Protein AF-A0A957J8V7-F1 (afdb_monomer_lite)

Radius of gyration: 25.37 Å; chains: 1; bounding box: 38×66×66 Å

Foldseek 3Di:
DDDDDDDDDPPPPPPVPVPDPCPPPVVVLVVLLVVLVVCVVVVHDLVVSCV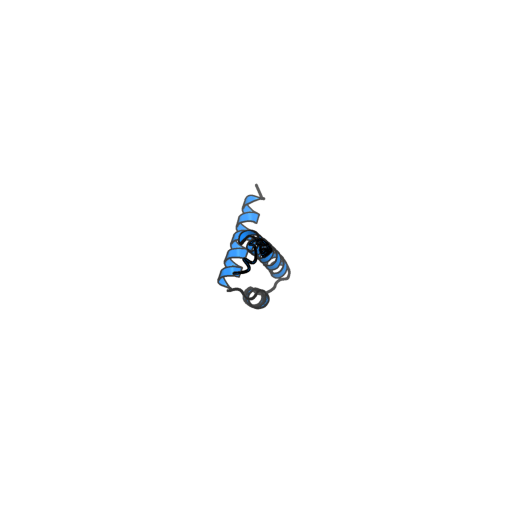VVVHDSVSSVVSVVVVVVVVVVVPD

Sequence (76 aa):
GTNQTNLSAEADNSTLDWEAQGDTADEKIAARRDIVRQLVQRGWDKADIADALSVSRKTVNRDIASLNGTLLAVAN

pLDDT: mean 73.77, std 19.53, range [39.47, 94.25]

Structure (mmCIF, N/CA/C/O backbone):
data_AF-A0A957J8V7-F1
#
_entry.id   AF-A0A957J8V7-F1
#
loop_
_atom_site.group_PDB
_atom_site.id
_atom_site.type_symbol
_atom_site.label_atom_id
_atom_site.label_alt_id
_atom_site.label_comp_id
_atom_site.label_asym_id
_atom_site.label_entity_id
_atom_site.label_seq_id
_atom_site.pdbx_PDB_ins_code
_atom_site.Cartn_x
_atom_site.Cartn_y
_atom_site.Cartn_z
_atom_site.occupancy
_atom_site.B_iso_or_equiv
_atom_site.auth_seq_id
_atom_site.auth_comp_id
_atom_site.auth_asym_id
_atom_site.auth_atom_id
_atom_site.pdbx_PDB_model_num
ATOM 1 N N . GLY A 1 1 ? 26.013 -42.832 -56.114 1.00 39.47 1 GLY A N 1
ATOM 2 C CA . GLY A 1 1 ? 25.653 -41.406 -56.115 1.00 39.47 1 GLY A CA 1
ATOM 3 C C . GLY A 1 1 ? 25.148 -41.049 -54.742 1.00 39.47 1 GLY A C 1
ATOM 4 O O . GLY A 1 1 ? 24.106 -41.549 -54.351 1.00 39.47 1 GLY A O 1
ATOM 5 N N . THR A 1 2 ? 25.920 -40.284 -53.981 1.00 43.72 2 THR A N 1
ATOM 6 C CA . THR A 1 2 ? 25.518 -39.762 -52.670 1.00 43.72 2 THR A CA 1
ATOM 7 C C . THR A 1 2 ? 24.754 -38.467 -52.899 1.00 43.72 2 THR A C 1
ATOM 9 O O . THR A 1 2 ? 25.336 -37.487 -53.359 1.00 43.72 2 THR A O 1
ATOM 12 N N . ASN A 1 3 ? 23.446 -38.488 -52.649 1.00 45.25 3 ASN A N 1
ATOM 13 C CA . ASN A 1 3 ? 22.593 -37.322 -52.832 1.00 45.25 3 ASN A CA 1
ATOM 14 C C . ASN A 1 3 ? 22.804 -36.371 -51.644 1.00 45.25 3 ASN A C 1
ATOM 16 O O . ASN A 1 3 ? 22.373 -36.659 -50.529 1.00 45.25 3 ASN A O 1
ATOM 20 N N . GLN A 1 4 ? 23.535 -35.282 -51.882 1.00 52.62 4 GLN A N 1
ATOM 21 C CA . GLN A 1 4 ? 23.689 -34.168 -50.954 1.00 52.62 4 GLN A CA 1
ATOM 22 C C . GLN A 1 4 ? 22.349 -33.430 -50.859 1.00 52.62 4 GLN A C 1
ATOM 24 O O . GLN A 1 4 ? 21.979 -32.691 -51.768 1.00 52.62 4 GLN A O 1
ATOM 29 N N . THR A 1 5 ? 21.607 -33.613 -49.768 1.00 54.38 5 THR A N 1
ATOM 30 C CA . THR A 1 5 ? 20.521 -32.692 -49.420 1.00 54.38 5 THR A CA 1
ATOM 31 C C . THR A 1 5 ? 21.118 -31.454 -48.773 1.00 54.38 5 THR A C 1
ATOM 33 O O . THR A 1 5 ? 21.551 -31.457 -47.623 1.00 54.38 5 THR A O 1
ATOM 36 N N . ASN A 1 6 ? 21.181 -30.447 -49.632 1.00 55.69 6 ASN A N 1
ATOM 37 C CA . ASN A 1 6 ? 21.322 -29.021 -49.423 1.00 55.69 6 ASN A CA 1
ATOM 38 C C . ASN A 1 6 ? 20.913 -28.515 -48.027 1.00 55.69 6 ASN A C 1
ATOM 40 O O . ASN A 1 6 ? 19.844 -28.841 -47.509 1.00 55.69 6 ASN A O 1
ATOM 44 N N . LEU A 1 7 ? 21.785 -27.668 -47.484 1.00 53.66 7 LEU A N 1
ATOM 45 C CA . LEU A 1 7 ? 21.532 -26.751 -46.381 1.00 53.66 7 LEU A CA 1
ATOM 46 C C . LEU A 1 7 ? 20.382 -25.784 -46.720 1.00 53.66 7 LEU A C 1
ATOM 48 O O . LEU A 1 7 ? 20.038 -25.596 -47.887 1.00 53.66 7 LEU A O 1
ATOM 52 N N . SER A 1 8 ? 19.892 -25.120 -45.673 1.00 54.72 8 SER A N 1
ATOM 53 C CA . SER A 1 8 ? 19.008 -23.947 -45.701 1.00 54.72 8 SER A CA 1
ATOM 54 C C . SER A 1 8 ? 17.511 -24.247 -45.670 1.00 54.72 8 SER A C 1
ATOM 56 O O . SER A 1 8 ? 16.799 -24.170 -46.664 1.00 54.72 8 SER A O 1
ATOM 58 N N . ALA A 1 9 ? 17.016 -24.459 -44.459 1.00 54.12 9 ALA A N 1
ATOM 59 C CA . ALA A 1 9 ? 15.862 -23.698 -44.014 1.00 54.12 9 ALA A CA 1
ATOM 60 C C . ALA A 1 9 ? 16.191 -23.245 -42.597 1.00 54.12 9 ALA A C 1
ATOM 62 O O . ALA A 1 9 ? 16.232 -24.045 -41.663 1.00 54.12 9 ALA A O 1
ATOM 63 N N . GLU A 1 10 ? 16.567 -21.977 -42.498 1.00 54.81 10 GLU A N 1
ATOM 64 C CA . GLU A 1 10 ? 16.723 -21.248 -41.255 1.00 54.81 10 GLU A CA 1
ATOM 65 C C . GLU A 1 10 ? 15.464 -21.512 -40.434 1.00 54.81 10 GLU A C 1
ATOM 67 O O . GLU A 1 10 ? 14.355 -21.171 -40.845 1.00 54.81 10 GLU A O 1
ATOM 72 N N . ALA A 1 11 ? 15.625 -22.211 -39.311 1.00 55.44 11 ALA A N 1
ATOM 73 C CA . ALA A 1 11 ? 14.611 -22.184 -38.284 1.00 55.44 11 ALA A CA 1
ATOM 74 C C . ALA A 1 11 ? 14.554 -20.724 -37.845 1.00 55.44 11 ALA A C 1
ATOM 76 O O . ALA A 1 11 ? 15.401 -20.267 -37.076 1.00 55.44 11 ALA A O 1
ATOM 77 N N . ASP A 1 12 ? 13.605 -19.991 -38.421 1.00 50.97 12 ASP A N 1
ATOM 78 C CA . ASP A 1 12 ? 13.104 -18.729 -37.914 1.00 50.97 12 ASP A CA 1
ATOM 79 C C . ASP A 1 12 ? 12.535 -19.034 -36.528 1.00 50.97 12 ASP A C 1
ATOM 81 O O . ASP A 1 12 ? 11.351 -19.299 -36.321 1.00 50.97 12 ASP A O 1
ATOM 85 N N . ASN A 1 13 ? 13.453 -19.129 -35.569 1.00 51.62 13 ASN A N 1
ATOM 86 C CA . ASN A 1 13 ? 13.168 -19.178 -34.159 1.00 51.62 13 ASN A CA 1
ATOM 87 C C . ASN A 1 13 ? 12.863 -17.747 -33.731 1.00 51.62 13 ASN A C 1
ATOM 89 O O . ASN A 1 13 ? 13.557 -17.162 -32.901 1.00 51.62 13 ASN A O 1
ATOM 93 N N . SER A 1 14 ? 11.790 -17.203 -34.297 1.00 49.19 14 SER A N 1
ATOM 94 C CA . SER A 1 14 ? 10.971 -16.180 -33.676 1.00 49.19 14 SER A CA 1
ATOM 95 C C . SER A 1 14 ? 10.293 -16.813 -32.451 1.00 49.19 14 SER A C 1
ATOM 97 O O . SER A 1 14 ? 9.074 -16.929 -32.334 1.00 49.19 14 SER A O 1
ATOM 99 N N . THR A 1 15 ? 11.116 -17.226 -31.480 1.00 54.75 15 THR A N 1
ATOM 100 C CA . THR A 1 15 ? 10.781 -16.985 -30.086 1.00 54.75 15 THR A CA 1
ATOM 101 C C . THR A 1 15 ? 10.720 -15.472 -30.008 1.00 54.75 15 THR A C 1
ATOM 103 O O . THR A 1 15 ? 11.723 -14.807 -29.763 1.00 54.75 15 THR A O 1
ATOM 106 N N . LEU A 1 16 ? 9.545 -14.926 -30.321 1.00 48.03 16 LEU A N 1
ATOM 107 C CA . LEU A 1 16 ? 9.100 -13.671 -29.758 1.00 48.03 16 LEU A CA 1
ATOM 108 C C . LEU A 1 16 ? 9.230 -13.865 -28.248 1.00 48.03 16 LEU A C 1
ATOM 110 O O . LEU A 1 16 ? 8.321 -14.362 -27.582 1.00 48.03 16 LEU A O 1
ATOM 114 N N . ASP A 1 17 ? 10.425 -13.562 -27.741 1.00 49.94 17 ASP A N 1
ATOM 115 C CA . ASP A 1 17 ? 10.612 -13.092 -26.390 1.00 49.94 17 ASP A CA 1
ATOM 116 C C . ASP A 1 17 ? 9.579 -11.987 -26.277 1.00 49.94 17 ASP A C 1
ATOM 118 O O . ASP A 1 17 ? 9.671 -10.945 -26.929 1.00 49.94 17 ASP A O 1
ATOM 122 N N . TRP A 1 18 ? 8.509 -12.285 -25.549 1.00 51.84 18 TRP A N 1
ATOM 123 C CA . TRP A 1 18 ? 7.589 -11.285 -25.061 1.00 51.84 18 TRP A CA 1
ATOM 124 C C . TRP A 1 18 ? 8.429 -10.427 -24.129 1.00 51.84 18 TRP A C 1
ATOM 126 O O . TRP A 1 18 ? 8.509 -10.697 -22.929 1.00 51.84 18 TRP A O 1
ATOM 136 N N . GLU A 1 19 ? 9.158 -9.488 -24.741 1.00 50.78 19 GLU A N 1
ATOM 137 C CA . GLU A 1 19 ? 10.026 -8.533 -24.091 1.00 50.78 19 GLU A CA 1
ATOM 138 C C . GLU A 1 19 ? 9.237 -7.995 -22.921 1.00 50.78 19 GLU A C 1
ATOM 140 O O . GLU A 1 19 ? 8.125 -7.485 -23.084 1.00 50.78 19 GLU A O 1
ATOM 145 N N . ALA A 1 20 ? 9.802 -8.257 -21.746 1.00 56.28 20 ALA A N 1
ATOM 146 C CA . ALA A 1 20 ? 9.334 -7.846 -20.449 1.00 56.28 20 ALA A CA 1
ATOM 147 C C . ALA A 1 20 ? 8.385 -6.650 -20.562 1.00 56.28 20 ALA A C 1
ATOM 149 O O . ALA A 1 20 ? 8.822 -5.515 -20.761 1.00 56.28 20 ALA A O 1
ATOM 150 N N . GLN A 1 21 ? 7.084 -6.904 -20.383 1.00 50.22 21 GLN A N 1
ATOM 151 C CA . GLN A 1 21 ? 6.184 -5.895 -19.845 1.00 50.22 21 GLN A CA 1
A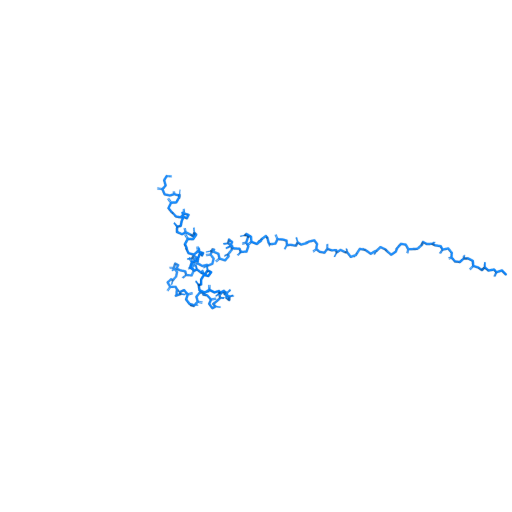TOM 152 C C . GLN A 1 21 ? 6.723 -5.589 -18.451 1.00 50.22 21 GLN A C 1
ATOM 154 O O . GLN A 1 21 ? 6.330 -6.183 -17.447 1.00 50.22 21 GLN A O 1
ATOM 159 N N . GLY A 1 22 ? 7.755 -4.753 -18.429 1.00 47.25 22 GLY A N 1
ATOM 160 C CA . GLY A 1 22 ? 8.379 -4.231 -17.247 1.00 47.25 22 GLY A CA 1
ATOM 161 C C . GLY A 1 22 ? 7.383 -3.281 -16.634 1.00 47.25 22 GLY A C 1
ATOM 162 O O . GLY A 1 22 ? 7.534 -2.079 -16.770 1.00 47.25 22 GLY A O 1
ATOM 163 N N . ASP A 1 23 ? 6.398 -3.835 -15.931 1.00 55.47 23 ASP A N 1
ATOM 164 C CA . ASP A 1 23 ? 5.976 -3.229 -14.685 1.00 55.47 23 ASP A CA 1
ATOM 165 C C . ASP A 1 23 ? 7.259 -3.088 -13.866 1.00 55.47 23 ASP A C 1
ATOM 167 O O . ASP A 1 23 ? 7.725 -4.039 -13.215 1.00 55.47 23 ASP A O 1
ATOM 171 N N . THR A 1 24 ? 7.897 -1.932 -13.964 1.00 69.31 24 THR A N 1
ATOM 172 C CA . THR A 1 24 ? 9.084 -1.665 -13.171 1.00 69.31 24 THR A CA 1
ATOM 173 C C . THR A 1 24 ? 8.699 -1.868 -11.706 1.00 69.31 24 THR A C 1
ATOM 175 O O . THR A 1 24 ? 7.560 -1.619 -11.291 1.00 69.31 24 THR A O 1
ATOM 178 N N . ALA A 1 25 ? 9.616 -2.395 -10.890 1.00 73.00 25 ALA A N 1
ATOM 179 C CA . ALA A 1 25 ? 9.326 -2.631 -9.473 1.00 73.00 25 ALA A CA 1
ATOM 180 C C . ALA A 1 25 ? 8.775 -1.360 -8.789 1.00 73.00 25 ALA A C 1
ATOM 182 O O . ALA A 1 25 ? 7.951 -1.450 -7.877 1.00 73.00 25 ALA A O 1
ATOM 183 N N . ASP A 1 26 ? 9.172 -0.192 -9.296 1.00 75.62 26 ASP A N 1
ATOM 184 C CA . ASP A 1 26 ? 8.713 1.126 -8.880 1.00 75.62 26 ASP A CA 1
ATOM 185 C C . ASP A 1 26 ? 7.245 1.412 -9.233 1.00 75.62 26 ASP A C 1
ATOM 187 O O . ASP A 1 26 ? 6.507 1.888 -8.368 1.00 75.62 26 ASP A O 1
ATOM 191 N N . GLU A 1 27 ? 6.769 1.058 -10.431 1.00 78.69 27 GLU A N 1
ATOM 192 C CA . GLU A 1 27 ? 5.355 1.204 -10.816 1.00 78.69 27 GLU A CA 1
ATOM 193 C C . GLU A 1 27 ? 4.442 0.328 -9.953 1.00 78.69 27 GLU A C 1
ATOM 195 O O . GLU A 1 27 ? 3.422 0.804 -9.444 1.00 78.69 27 GLU A O 1
ATOM 200 N N . LYS A 1 28 ? 4.850 -0.919 -9.668 1.00 83.50 28 LYS A N 1
ATOM 201 C CA . LYS A 1 28 ? 4.103 -1.803 -8.751 1.00 83.50 28 LYS A CA 1
ATOM 202 C C . LYS A 1 28 ? 4.022 -1.221 -7.342 1.00 83.50 28 LYS A C 1
ATOM 204 O O . LYS A 1 28 ? 2.996 -1.339 -6.667 1.00 83.50 28 LYS A O 1
ATOM 209 N N . ILE A 1 29 ? 5.100 -0.591 -6.873 1.00 86.50 29 ILE A N 1
ATOM 210 C CA . ILE A 1 29 ? 5.134 0.070 -5.565 1.00 86.50 29 ILE A CA 1
ATOM 211 C C . ILE A 1 29 ? 4.236 1.313 -5.563 1.00 86.50 29 ILE A C 1
ATOM 213 O O . ILE A 1 29 ? 3.500 1.517 -4.596 1.00 86.50 29 ILE A O 1
ATOM 217 N N . ALA A 1 30 ? 4.262 2.124 -6.621 1.00 87.19 30 ALA A N 1
ATOM 218 C CA . ALA A 1 30 ? 3.429 3.316 -6.748 1.00 87.19 30 ALA A CA 1
ATOM 219 C C . ALA A 1 30 ? 1.933 2.964 -6.773 1.00 87.19 30 ALA A C 1
ATOM 221 O O . ALA A 1 30 ? 1.161 3.535 -5.999 1.00 87.19 30 ALA A O 1
ATOM 222 N N . ALA A 1 31 ? 1.545 1.963 -7.567 1.00 88.88 31 ALA A N 1
ATOM 223 C CA . ALA A 1 31 ? 0.175 1.462 -7.621 1.00 88.88 31 ALA A CA 1
ATOM 224 C C . ALA A 1 31 ? -0.288 0.925 -6.257 1.00 88.88 31 ALA A C 1
ATOM 226 O O . ALA A 1 31 ? -1.360 1.288 -5.771 1.00 88.88 31 ALA A O 1
ATOM 227 N N . ARG A 1 32 ? 0.551 0.131 -5.570 1.00 91.56 32 ARG A N 1
ATOM 228 C CA . ARG A 1 32 ? 0.233 -0.363 -4.221 1.00 91.56 32 ARG A CA 1
ATOM 229 C C . ARG A 1 32 ? 0.025 0.781 -3.231 1.00 91.56 32 ARG A C 1
ATOM 231 O O . ARG A 1 32 ? -0.927 0.750 -2.455 1.00 91.56 32 ARG A O 1
ATOM 238 N N . ARG A 1 33 ? 0.892 1.796 -3.252 1.00 91.44 33 ARG A N 1
ATOM 239 C CA . ARG A 1 33 ? 0.773 2.981 -2.386 1.00 91.44 33 ARG A CA 1
ATOM 240 C C . ARG A 1 33 ? -0.519 3.747 -2.642 1.00 91.44 33 ARG A C 1
ATOM 242 O O . ARG A 1 33 ? -1.121 4.224 -1.684 1.00 91.44 33 ARG A O 1
ATOM 249 N N . ASP A 1 34 ? -0.954 3.850 -3.895 1.00 90.94 34 ASP A N 1
ATOM 250 C CA . ASP A 1 34 ? -2.220 4.497 -4.233 1.00 90.94 34 ASP A CA 1
ATOM 251 C C . ASP A 1 34 ? -3.413 3.778 -3.592 1.00 90.94 34 ASP A C 1
ATOM 253 O O . ASP A 1 34 ? -4.207 4.397 -2.881 1.00 90.94 34 ASP A O 1
ATOM 257 N N . ILE A 1 35 ? -3.455 2.450 -3.726 1.00 92.56 35 ILE A N 1
ATOM 258 C CA . ILE A 1 35 ? -4.500 1.617 -3.122 1.00 92.56 35 ILE A CA 1
ATOM 259 C C . ILE A 1 35 ? -4.458 1.711 -1.589 1.00 92.56 35 ILE A C 1
ATOM 261 O O . ILE A 1 35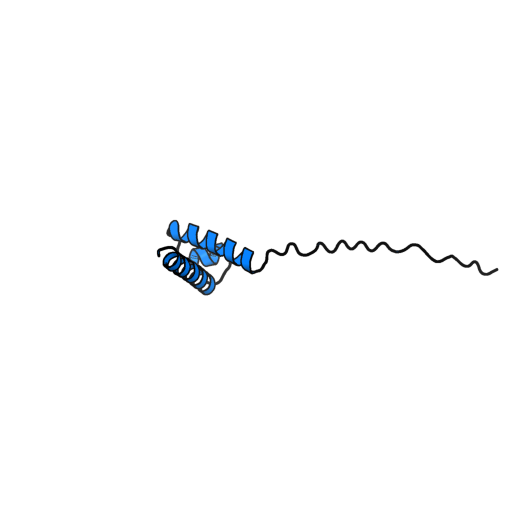 ? -5.494 1.916 -0.956 1.00 92.56 35 ILE A O 1
ATOM 265 N N . VAL A 1 36 ? -3.267 1.642 -0.978 1.00 92.62 36 VAL A N 1
ATOM 266 C CA . VAL A 1 36 ? -3.092 1.829 0.474 1.00 92.62 36 VAL A CA 1
ATOM 267 C C . VAL A 1 36 ? -3.655 3.182 0.921 1.00 92.62 36 VAL A C 1
ATOM 269 O O . VAL A 1 36 ? -4.368 3.235 1.921 1.00 92.62 36 VAL A O 1
ATOM 272 N N . ARG A 1 37 ? -3.402 4.270 0.179 1.00 91.50 37 ARG A N 1
ATOM 273 C CA . ARG A 1 37 ? -3.939 5.602 0.503 1.00 91.50 37 ARG A CA 1
ATOM 274 C C . ARG A 1 37 ? -5.465 5.613 0.498 1.00 91.50 37 ARG A C 1
ATOM 276 O O . ARG A 1 37 ? -6.064 6.123 1.442 1.00 91.50 37 ARG A O 1
ATOM 283 N N . GLN A 1 38 ? -6.083 5.047 -0.538 1.00 92.00 38 GLN A N 1
ATOM 284 C CA . GLN A 1 38 ? -7.541 4.998 -0.665 1.00 92.00 38 GLN A CA 1
ATOM 285 C C . GLN A 1 38 ? -8.181 4.195 0.477 1.00 92.00 38 GLN A C 1
ATOM 287 O O . GLN A 1 38 ? -9.184 4.623 1.046 1.00 92.00 38 GLN A O 1
ATOM 292 N N . LEU A 1 39 ? -7.594 3.054 0.849 1.00 91.50 39 LEU A N 1
ATOM 293 C CA . LEU A 1 39 ? -8.103 2.216 1.939 1.00 91.50 39 LEU A CA 1
ATOM 294 C C . LEU A 1 39 ? -7.952 2.896 3.307 1.00 91.50 39 LEU A C 1
ATOM 296 O O . LEU A 1 39 ? -8.888 2.882 4.106 1.00 91.50 39 LEU A O 1
ATOM 300 N N . VAL A 1 40 ? -6.826 3.574 3.549 1.00 90.75 40 VAL A N 1
ATOM 301 C CA . VAL A 1 40 ? -6.619 4.367 4.773 1.00 90.75 40 VAL A CA 1
ATOM 302 C C . VAL A 1 40 ? -7.620 5.522 4.861 1.00 90.75 40 VAL A C 1
ATOM 304 O O . VAL A 1 40 ? -8.198 5.740 5.922 1.00 90.75 40 VAL A O 1
ATOM 307 N N . GLN A 1 41 ? -7.888 6.233 3.760 1.00 89.06 41 GLN A N 1
ATOM 308 C CA . GLN A 1 41 ? -8.903 7.300 3.723 1.00 89.06 41 GLN A CA 1
ATOM 309 C C . GLN A 1 41 ? -10.319 6.785 4.014 1.00 89.06 41 GLN A C 1
ATOM 311 O O . GLN A 1 41 ? -11.138 7.515 4.564 1.00 89.06 41 GLN A O 1
ATOM 316 N N . ARG A 1 42 ? -10.602 5.522 3.679 1.00 91.25 42 ARG A N 1
ATOM 317 C CA . ARG A 1 42 ? -11.859 4.835 4.010 1.00 91.25 42 ARG A CA 1
ATOM 318 C C . ARG A 1 42 ? -11.902 4.297 5.447 1.00 91.25 42 ARG A C 1
ATOM 320 O O . ARG A 1 42 ? -12.914 3.719 5.828 1.00 91.25 42 ARG A O 1
ATOM 327 N N . GLY A 1 43 ? -10.833 4.464 6.227 1.00 92.69 43 GLY A N 1
ATOM 328 C CA . GLY A 1 43 ? -10.758 4.037 7.626 1.00 92.69 43 GLY A CA 1
ATOM 329 C C . GLY A 1 43 ? -10.463 2.550 7.835 1.00 92.69 43 GLY A C 1
ATOM 330 O O . GLY A 1 43 ? -10.736 2.039 8.916 1.00 92.69 43 GLY A O 1
ATOM 331 N N . TRP A 1 44 ? -9.930 1.849 6.829 1.00 93.94 44 TRP A N 1
ATOM 332 C CA . TRP A 1 44 ? -9.553 0.438 6.972 1.00 93.94 44 TRP A CA 1
ATOM 333 C C . TRP A 1 44 ? -8.359 0.265 7.919 1.00 93.94 44 TRP A C 1
ATOM 335 O O . TRP A 1 44 ? -7.438 1.090 7.922 1.00 93.94 44 TRP A O 1
ATOM 345 N N . ASP A 1 45 ? -8.343 -0.831 8.686 1.00 92.88 45 ASP A N 1
ATOM 346 C CA . ASP A 1 45 ? -7.197 -1.164 9.531 1.00 92.88 45 ASP A CA 1
ATOM 347 C C . ASP A 1 45 ? -6.002 -1.643 8.695 1.00 92.88 45 ASP A C 1
ATOM 349 O O . ASP A 1 45 ? -6.126 -2.238 7.623 1.00 92.88 45 ASP A O 1
ATOM 353 N N . LYS A 1 46 ? -4.795 -1.401 9.208 1.00 90.62 46 LYS A N 1
ATOM 354 C CA .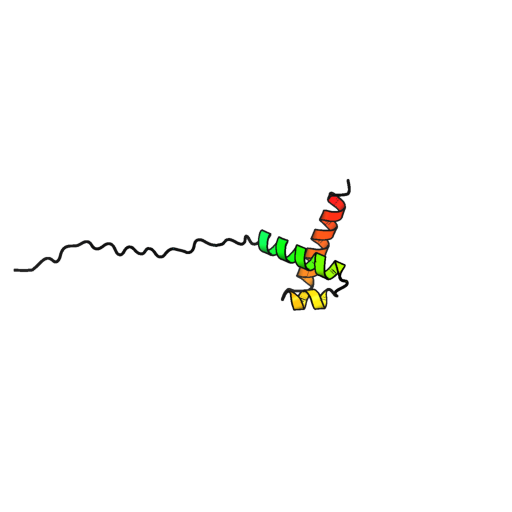 LYS A 1 46 ? -3.549 -1.779 8.533 1.00 90.62 46 LYS A CA 1
ATOM 355 C C . LYS A 1 46 ? -3.401 -3.293 8.362 1.00 90.62 46 LYS A C 1
ATOM 357 O O . LYS A 1 46 ? -2.699 -3.704 7.439 1.00 90.62 46 LYS A O 1
ATOM 362 N N . ALA A 1 47 ? -3.971 -4.103 9.255 1.00 92.56 47 ALA A N 1
ATOM 363 C CA . ALA A 1 47 ? -3.989 -5.557 9.127 1.00 92.56 47 ALA A CA 1
ATOM 364 C C . ALA A 1 47 ? -4.888 -5.986 7.964 1.00 92.56 47 ALA A C 1
ATOM 366 O O . ALA A 1 47 ? -4.414 -6.695 7.082 1.00 92.56 47 ALA A O 1
ATOM 367 N N . ASP A 1 48 ? -6.104 -5.445 7.887 1.00 93.94 48 ASP A N 1
ATOM 368 C CA . ASP A 1 48 ? -7.047 -5.753 6.807 1.00 93.94 48 ASP A CA 1
ATOM 369 C C . ASP A 1 48 ? -6.501 -5.326 5.438 1.00 93.94 48 ASP A C 1
ATOM 371 O O . ASP A 1 48 ? -6.631 -6.045 4.451 1.00 93.94 48 ASP A O 1
ATOM 375 N N . ILE A 1 49 ? -5.820 -4.176 5.373 1.00 92.56 49 ILE A N 1
ATOM 376 C CA . ILE A 1 49 ? -5.141 -3.709 4.155 1.00 92.56 49 ILE A CA 1
ATOM 377 C C . ILE A 1 49 ? -4.005 -4.660 3.756 1.00 92.56 49 ILE A C 1
ATOM 379 O O . ILE A 1 49 ? -3.811 -4.933 2.572 1.00 92.56 49 ILE A O 1
ATOM 383 N N . ALA A 1 50 ? -3.227 -5.138 4.729 1.00 93.50 50 ALA A N 1
ATOM 384 C CA . ALA A 1 50 ? -2.122 -6.057 4.481 1.00 93.50 50 ALA A CA 1
ATOM 385 C C . ALA A 1 50 ? -2.629 -7.390 3.914 1.00 93.50 50 ALA A C 1
ATOM 387 O O . ALA A 1 50 ? -2.077 -7.871 2.923 1.00 93.50 50 ALA A O 1
ATOM 388 N N . ASP A 1 51 ? -3.714 -7.916 4.481 1.00 94.25 51 ASP A N 1
ATOM 389 C CA . ASP A 1 51 ? -4.354 -9.147 4.024 1.00 94.25 51 ASP A CA 1
ATOM 390 C C . ASP A 1 51 ? -4.985 -8.961 2.636 1.00 94.25 51 ASP A C 1
ATOM 392 O O . ASP A 1 51 ? -4.720 -9.750 1.726 1.00 94.25 51 ASP A O 1
ATOM 396 N N . ALA A 1 52 ? -5.720 -7.864 2.418 1.00 91.81 52 ALA A N 1
ATOM 397 C CA . ALA A 1 52 ? -6.343 -7.547 1.131 1.00 91.81 52 ALA A CA 1
ATOM 398 C C . ALA A 1 52 ? -5.323 -7.392 -0.010 1.00 91.81 52 ALA A C 1
ATOM 400 O O . ALA A 1 52 ? -5.602 -7.758 -1.151 1.00 91.81 52 ALA A O 1
ATOM 401 N N . LEU A 1 53 ? -4.134 -6.861 0.288 1.00 89.62 53 LEU A N 1
ATOM 402 C CA . LEU A 1 53 ? -3.059 -6.665 -0.687 1.00 89.62 53 LEU A CA 1
ATOM 403 C C . LEU A 1 53 ? -2.041 -7.813 -0.710 1.00 89.62 53 LEU A C 1
ATOM 405 O O . LEU A 1 53 ? -1.077 -7.738 -1.471 1.00 89.62 53 LEU A O 1
ATOM 409 N N . SER A 1 54 ? -2.225 -8.856 0.110 1.00 93.69 54 SER A N 1
ATOM 410 C CA . SER A 1 54 ? -1.269 -9.963 0.281 1.00 93.69 54 SER A CA 1
ATOM 411 C C . SER A 1 54 ? 0.175 -9.488 0.500 1.00 93.69 54 SER A C 1
ATOM 413 O O . SER A 1 54 ? 1.133 -10.006 -0.076 1.00 93.69 54 SER A O 1
ATOM 415 N N . VAL A 1 55 ? 0.349 -8.475 1.351 1.00 91.75 55 VAL A N 1
ATOM 416 C CA . VAL A 1 55 ? 1.661 -7.943 1.742 1.00 91.75 55 VAL A CA 1
ATOM 417 C C . VAL A 1 55 ? 1.823 -7.949 3.254 1.00 91.75 55 VAL A C 1
ATOM 419 O O . VAL A 1 55 ? 0.874 -8.053 4.016 1.00 91.75 55 VAL A O 1
ATOM 422 N N . SER A 1 56 ? 3.055 -7.780 3.730 1.00 94.12 56 SER A N 1
ATOM 423 C CA . SER A 1 56 ? 3.290 -7.656 5.168 1.00 94.12 56 SER A CA 1
ATOM 424 C C . SER A 1 56 ? 2.762 -6.326 5.727 1.00 94.12 56 SER A C 1
ATOM 426 O O . SER A 1 56 ? 2.900 -5.273 5.096 1.00 94.12 56 SER A O 1
ATOM 428 N N . ARG A 1 57 ? 2.308 -6.326 6.989 1.00 92.56 57 ARG A N 1
ATOM 429 C CA . ARG A 1 57 ? 2.006 -5.089 7.743 1.00 92.56 57 ARG A CA 1
ATOM 430 C C . ARG A 1 57 ? 3.178 -4.094 7.755 1.00 92.56 57 ARG A C 1
ATOM 432 O O . ARG A 1 57 ? 2.974 -2.881 7.753 1.00 92.56 57 ARG A O 1
ATOM 439 N N . LYS A 1 58 ? 4.424 -4.587 7.726 1.00 93.88 58 LYS A N 1
ATOM 440 C CA . LYS A 1 58 ? 5.633 -3.750 7.617 1.00 93.88 58 LYS A CA 1
ATOM 441 C C . LYS A 1 58 ? 5.699 -3.014 6.274 1.00 93.88 58 LYS A C 1
ATOM 443 O O . LYS A 1 58 ? 6.144 -1.869 6.237 1.00 93.88 58 LYS A O 1
ATOM 448 N N . THR A 1 59 ? 5.273 -3.652 5.186 1.00 92.81 59 THR A N 1
ATOM 449 C CA . THR A 1 59 ? 5.182 -3.037 3.853 1.00 92.81 59 THR A CA 1
ATOM 450 C C . THR A 1 59 ? 4.148 -1.917 3.855 1.00 92.81 59 THR A C 1
ATOM 452 O O . THR A 1 59 ? 4.491 -0.797 3.492 1.00 92.81 59 THR A O 1
ATOM 455 N N . VAL A 1 60 ? 2.946 -2.175 4.382 1.00 92.25 60 VAL A N 1
ATOM 456 C CA . VAL A 1 60 ? 1.880 -1.163 4.498 1.00 92.25 60 VAL A CA 1
ATOM 457 C C . VAL A 1 60 ? 2.342 0.046 5.317 1.00 92.25 60 VAL A C 1
ATOM 459 O O . VAL A 1 60 ? 2.189 1.180 4.877 1.00 92.25 60 VAL A O 1
ATOM 462 N N . ASN A 1 61 ? 2.987 -0.163 6.471 1.00 92.75 61 ASN A N 1
ATOM 463 C CA . ASN A 1 61 ? 3.527 0.944 7.272 1.00 92.75 61 ASN A CA 1
ATOM 464 C C . ASN A 1 61 ? 4.576 1.774 6.517 1.00 92.75 61 ASN A C 1
ATOM 466 O O . ASN A 1 61 ? 4.589 2.996 6.641 1.00 92.75 61 ASN A O 1
ATOM 470 N N . ARG A 1 62 ? 5.451 1.130 5.737 1.00 91.38 62 ARG A N 1
ATOM 471 C CA . ARG A 1 62 ? 6.455 1.826 4.921 1.00 91.38 62 ARG A CA 1
ATOM 472 C C . ARG A 1 62 ? 5.806 2.648 3.813 1.00 91.38 62 ARG A C 1
ATOM 474 O O . ARG A 1 62 ? 6.240 3.765 3.553 1.00 91.38 62 ARG A O 1
ATOM 481 N N . ASP A 1 63 ? 4.770 2.104 3.189 1.00 91.12 63 ASP A N 1
ATOM 482 C CA . ASP A 1 63 ? 4.011 2.792 2.152 1.00 91.12 63 ASP A CA 1
ATOM 483 C C . ASP A 1 63 ? 3.270 4.005 2.732 1.00 91.12 63 ASP A C 1
ATOM 485 O O . ASP A 1 63 ? 3.405 5.099 2.195 1.00 91.12 63 ASP A O 1
ATOM 489 N N . ILE A 1 64 ? 2.616 3.868 3.892 1.00 89.69 64 ILE A N 1
ATOM 490 C CA . ILE A 1 64 ? 2.003 4.997 4.617 1.00 89.69 64 ILE A CA 1
ATOM 491 C C . ILE A 1 64 ? 3.051 6.057 4.989 1.00 89.69 64 ILE A C 1
ATOM 493 O O . ILE A 1 64 ? 2.821 7.247 4.788 1.00 89.69 64 ILE A O 1
ATOM 497 N N . ALA A 1 65 ? 4.216 5.651 5.503 1.00 89.19 65 ALA A N 1
ATOM 498 C CA . ALA A 1 65 ? 5.290 6.583 5.841 1.00 89.19 65 ALA A CA 1
ATOM 499 C C . ALA A 1 65 ? 5.797 7.344 4.606 1.00 89.19 65 ALA A C 1
ATOM 501 O O . ALA A 1 65 ? 6.010 8.552 4.676 1.00 89.19 65 ALA A O 1
ATOM 502 N N . SER A 1 66 ? 5.927 6.658 3.466 1.00 87.19 66 SER A N 1
ATOM 503 C CA . SER A 1 66 ? 6.281 7.285 2.191 1.00 87.19 66 SER A CA 1
ATOM 504 C C . SER A 1 66 ? 5.232 8.308 1.756 1.00 87.19 66 SER A C 1
ATOM 506 O O . SER A 1 66 ? 5.604 9.388 1.315 1.00 87.19 66 SER A O 1
ATOM 508 N N . LEU A 1 67 ? 3.940 7.997 1.903 1.00 83.25 67 LEU A N 1
ATOM 509 C CA . LEU A 1 67 ? 2.840 8.903 1.560 1.00 83.25 67 LEU A CA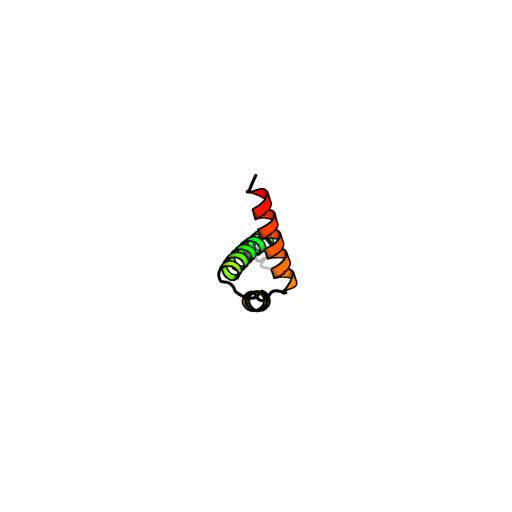 1
ATOM 510 C C . LEU A 1 67 ? 2.808 10.151 2.455 1.00 83.25 67 LEU A C 1
ATOM 512 O O . LEU A 1 67 ? 2.606 11.257 1.957 1.00 83.25 67 LEU A O 1
ATOM 516 N N . ASN A 1 68 ? 3.053 9.987 3.756 1.00 78.31 68 ASN A N 1
ATOM 517 C CA . ASN A 1 68 ? 3.115 11.097 4.709 1.00 78.31 68 ASN A CA 1
ATOM 518 C C . ASN A 1 68 ? 4.354 11.976 4.490 1.00 78.31 68 ASN A C 1
ATOM 520 O O . ASN A 1 68 ? 4.265 13.196 4.597 1.00 78.31 68 ASN A O 1
ATOM 524 N N . GLY A 1 69 ? 5.494 11.372 4.138 1.00 66.12 69 GLY A N 1
ATOM 525 C CA . GLY A 1 69 ? 6.702 12.107 3.759 1.00 66.12 69 GLY A CA 1
ATOM 526 C C . GLY A 1 69 ? 6.494 12.975 2.514 1.00 66.12 69 GLY A C 1
ATOM 527 O O . GLY A 1 69 ? 6.975 14.103 2.468 1.00 66.12 69 GLY A O 1
ATOM 528 N N . THR A 1 70 ? 5.716 12.499 1.536 1.00 56.22 70 THR A N 1
ATOM 529 C CA . THR A 1 70 ? 5.335 13.293 0.355 1.00 56.22 70 THR A CA 1
ATOM 530 C C . THR A 1 70 ? 4.340 14.411 0.695 1.00 56.22 70 THR A C 1
ATOM 532 O O . THR A 1 70 ? 4.465 15.509 0.163 1.00 56.22 70 THR A O 1
ATOM 535 N N . LEU A 1 71 ? 3.399 14.181 1.620 1.00 50.66 71 LEU A N 1
ATOM 536 C CA . LEU A 1 71 ? 2.452 15.203 2.099 1.00 50.66 71 LEU A CA 1
ATOM 537 C C . LEU A 1 71 ? 3.148 16.392 2.788 1.00 50.66 71 LEU A C 1
ATOM 539 O O . LEU A 1 71 ? 2.698 17.522 2.632 1.00 50.66 71 LEU A O 1
ATOM 543 N N . LEU A 1 72 ? 4.263 16.159 3.492 1.00 46.69 72 LEU A N 1
ATOM 544 C CA . LEU A 1 72 ? 5.085 17.227 4.082 1.00 46.69 72 LEU A CA 1
ATOM 545 C C . LEU A 1 72 ? 5.930 17.996 3.052 1.00 46.69 72 LEU A C 1
ATOM 547 O O . LEU A 1 72 ? 6.239 19.160 3.281 1.00 46.69 72 LEU A O 1
ATOM 551 N N . ALA A 1 73 ? 6.303 17.375 1.930 1.00 47.78 73 ALA A N 1
ATOM 552 C CA . ALA A 1 73 ? 7.134 18.014 0.906 1.00 47.78 73 ALA A CA 1
ATOM 553 C C . ALA A 1 73 ? 6.341 18.915 -0.061 1.00 47.78 73 ALA A C 1
ATOM 555 O O . ALA A 1 73 ? 6.913 19.838 -0.627 1.00 47.78 73 ALA A O 1
ATOM 556 N N . VAL A 1 74 ? 5.041 18.661 -0.249 1.00 49.16 74 VAL A N 1
ATOM 557 C CA . VAL A 1 74 ? 4.155 19.440 -1.145 1.00 49.16 74 VAL A CA 1
ATOM 558 C C . VAL A 1 74 ? 3.512 20.645 -0.435 1.00 49.16 74 VAL A C 1
ATOM 560 O O . VAL A 1 74 ? 2.928 21.507 -1.082 1.00 49.16 74 VAL A O 1
ATOM 563 N N . ALA A 1 75 ? 3.623 20.731 0.892 1.00 48.16 75 ALA A N 1
ATOM 564 C CA . ALA A 1 75 ? 3.025 21.795 1.702 1.00 48.16 75 ALA A CA 1
ATOM 565 C C . ALA A 1 75 ? 3.928 23.035 1.912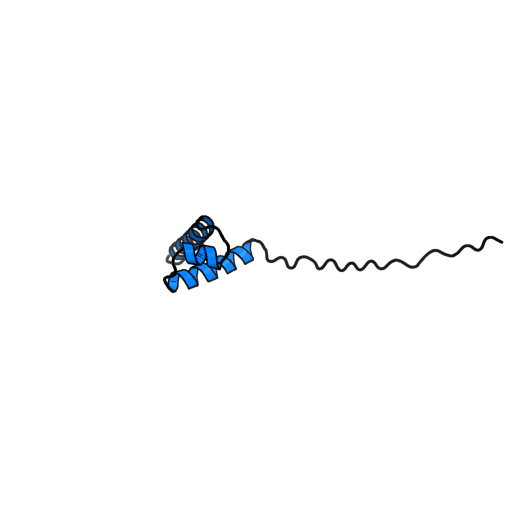 1.00 48.16 75 ALA A C 1
ATOM 567 O O . ALA A 1 75 ? 3.636 23.824 2.810 1.00 48.16 75 ALA A O 1
ATOM 568 N N . ASN A 1 76 ? 4.995 23.208 1.118 1.00 41.69 76 ASN A N 1
ATOM 569 C CA . ASN A 1 76 ? 5.893 24.375 1.149 1.00 41.69 76 ASN A CA 1
ATOM 570 C C . ASN A 1 76 ? 5.860 25.157 -0.164 1.00 41.69 76 ASN A C 1
ATOM 572 O O . ASN A 1 76 ? 6.008 24.511 -1.225 1.00 41.69 76 ASN A O 1
#

Secondary structure (DSSP, 8-state):
------------------------HHHHHHHHHHHHHHHHHTT--HHHHHHHTT--HHHHHHHHHHHHHHHHHS--